Protein AF-A0A536T3X2-F1 (afdb_monomer_lite)

pLDDT: mean 85.56, std 15.85, range [34.88, 97.0]

Radius of gyration: 15.43 Å; chains: 1; bounding box: 50×33×30 Å

Foldseek 3Di:
DDDDPPPPPPLPADEDAPVVVQVQLQVQLCVDPLSVPFGFPDKDAAQQDPNGAGIDTDQGPDPSCVDPPNVVSSVVSVVVNSSHYHYDD

Secondary structure (DSSP, 8-state):
------------PEEEEHHHHHHHHHHHHHT-GGGTT-----EEE-S--TTS--EEEPPPSSGGGGSTTHHHHHHHHHHHHHHHEEEE-

Structure (mmCIF, N/CA/C/O backbone):
data_AF-A0A536T3X2-F1
#
_entry.id   AF-A0A536T3X2-F1
#
loop_
_atom_site.group_PDB
_atom_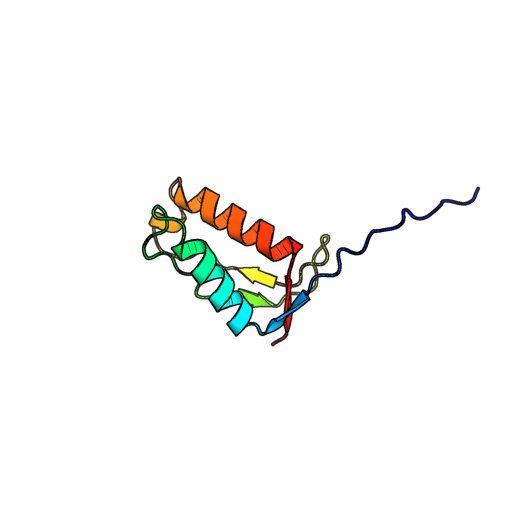site.id
_atom_site.type_symbol
_atom_site.label_atom_id
_atom_site.label_alt_id
_atom_site.label_comp_id
_atom_site.label_asym_id
_atom_site.label_entity_id
_atom_site.label_seq_id
_atom_site.pdbx_PDB_ins_code
_atom_site.Cartn_x
_atom_site.Cartn_y
_atom_site.Cartn_z
_atom_site.occupancy
_atom_site.B_iso_or_equiv
_atom_site.auth_seq_id
_atom_site.auth_comp_id
_atom_site.auth_asym_id
_atom_site.auth_atom_id
_atom_site.pdbx_PDB_model_num
ATOM 1 N N . MET A 1 1 ? 34.919 22.068 -14.133 1.00 34.88 1 MET A N 1
ATOM 2 C CA . MET A 1 1 ? 33.914 2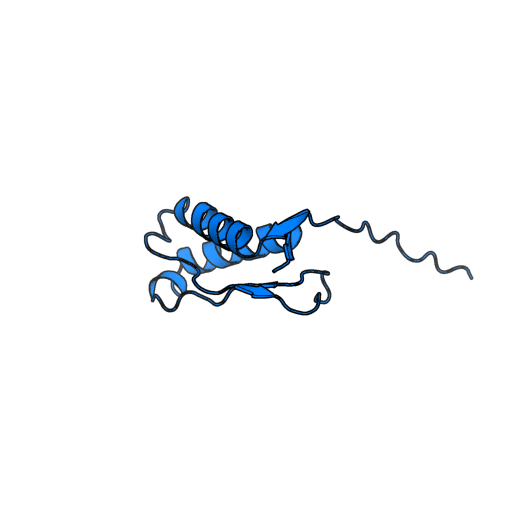2.007 -13.050 1.00 34.88 1 MET A CA 1
ATOM 3 C C . MET A 1 1 ? 33.269 20.629 -13.093 1.00 34.88 1 MET A C 1
ATOM 5 O O . MET A 1 1 ? 32.458 20.386 -13.973 1.00 34.88 1 MET A O 1
ATOM 9 N N . SER A 1 2 ? 33.685 19.704 -12.225 1.00 37.84 2 SER A N 1
ATOM 10 C CA . SER A 1 2 ? 33.084 18.365 -12.160 1.00 37.84 2 SER A CA 1
ATOM 11 C C . SER A 1 2 ? 31.923 18.389 -11.180 1.00 37.84 2 SER A C 1
ATOM 13 O O . SER A 1 2 ? 32.131 18.457 -9.969 1.00 37.84 2 SER A O 1
ATOM 15 N N . VAL A 1 3 ? 30.701 18.356 -11.706 1.00 43.62 3 VAL A N 1
ATOM 16 C CA . VAL A 1 3 ? 29.505 18.134 -10.896 1.00 43.62 3 VAL A CA 1
ATOM 17 C C . VAL A 1 3 ? 29.543 16.675 -10.455 1.00 43.62 3 VAL A C 1
ATOM 19 O O . VAL A 1 3 ? 29.350 15.763 -11.256 1.00 43.62 3 VAL A O 1
ATOM 22 N N . ARG A 1 4 ? 29.864 16.453 -9.179 1.00 42.97 4 ARG A N 1
ATOM 23 C CA . ARG A 1 4 ? 29.683 15.156 -8.531 1.00 42.97 4 ARG A CA 1
ATOM 24 C C . ARG A 1 4 ? 28.180 14.906 -8.502 1.00 42.97 4 ARG A C 1
ATOM 26 O O . ARG A 1 4 ? 27.471 15.558 -7.739 1.00 42.97 4 ARG A O 1
ATOM 33 N N . PHE A 1 5 ? 27.692 14.025 -9.373 1.00 49.41 5 PHE A N 1
ATOM 34 C CA . PHE A 1 5 ? 26.347 13.489 -9.226 1.00 49.41 5 PHE A CA 1
ATOM 35 C C . PHE A 1 5 ? 26.287 12.854 -7.845 1.00 49.41 5 PHE A C 1
ATOM 37 O O . PHE A 1 5 ? 27.071 11.958 -7.537 1.00 49.41 5 PHE A O 1
ATOM 44 N N . ALA A 1 6 ? 25.428 13.424 -7.002 1.00 45.81 6 ALA A N 1
ATOM 45 C CA . ALA A 1 6 ? 25.164 12.928 -5.673 1.00 45.81 6 ALA A CA 1
ATOM 46 C C . ALA A 1 6 ? 24.918 11.426 -5.773 1.00 45.81 6 ALA A C 1
ATOM 48 O O . ALA A 1 6 ? 24.106 10.978 -6.587 1.00 45.81 6 ALA A O 1
ATOM 49 N N . ASP A 1 7 ? 25.675 10.691 -4.971 1.00 44.03 7 ASP A N 1
ATOM 50 C CA . ASP A 1 7 ? 25.525 9.275 -4.715 1.00 44.03 7 ASP A CA 1
ATOM 51 C C . ASP A 1 7 ? 24.078 9.058 -4.252 1.00 44.03 7 ASP A C 1
ATOM 53 O O . ASP A 1 7 ? 23.736 9.232 -3.079 1.00 44.03 7 ASP A O 1
ATOM 57 N N . LYS A 1 8 ? 23.173 8.825 -5.214 1.00 47.75 8 LYS A N 1
ATOM 58 C CA . LYS A 1 8 ? 21.811 8.385 -4.945 1.00 47.75 8 LYS A CA 1
ATOM 59 C C . LYS A 1 8 ? 22.016 7.033 -4.308 1.00 47.75 8 LYS A C 1
ATOM 61 O O . LYS A 1 8 ? 22.198 6.045 -5.011 1.00 47.75 8 LYS A O 1
ATOM 66 N N . THR A 1 9 ? 22.003 7.010 -2.984 1.00 45.16 9 THR A N 1
ATOM 67 C CA . THR A 1 9 ? 21.860 5.799 -2.197 1.00 45.16 9 THR A CA 1
ATOM 68 C C . THR A 1 9 ? 20.569 5.169 -2.695 1.00 45.16 9 THR A C 1
ATOM 70 O O . THR A 1 9 ? 19.472 5.555 -2.298 1.00 45.16 9 THR A O 1
ATOM 73 N N . THR A 1 10 ? 20.675 4.292 -3.691 1.00 54.25 10 THR A N 1
ATOM 74 C CA . THR A 1 10 ? 19.554 3.524 -4.205 1.00 54.25 10 THR A CA 1
ATOM 75 C C . THR A 1 10 ? 19.135 2.655 -3.044 1.00 54.25 10 THR A C 1
ATOM 77 O O . THR A 1 10 ? 19.728 1.603 -2.811 1.00 54.25 10 THR A O 1
ATOM 80 N N . VAL A 1 11 ? 18.161 3.131 -2.267 1.00 59.12 11 VAL A N 1
ATOM 81 C CA . VAL A 1 11 ? 17.451 2.312 -1.297 1.00 59.12 11 VAL A CA 1
ATOM 82 C C . VAL A 1 11 ? 16.911 1.146 -2.108 1.00 59.12 11 VAL A C 1
ATOM 84 O O . VAL A 1 11 ? 15.994 1.292 -2.920 1.00 59.12 11 VAL A O 1
ATOM 87 N N . ARG A 1 12 ? 17.592 0.003 -1.995 1.00 78.75 12 ARG A N 1
ATOM 88 C CA . ARG A 1 12 ? 17.297 -1.173 -2.799 1.00 78.75 12 ARG A CA 1
ATOM 89 C C . ARG A 1 12 ? 16.027 -1.786 -2.233 1.00 78.75 12 ARG A C 1
ATOM 91 O O . ARG A 1 12 ? 16.077 -2.586 -1.300 1.00 78.75 12 ARG A O 1
ATOM 98 N N . ARG A 1 13 ? 14.888 -1.366 -2.784 1.00 91.19 13 ARG A N 1
ATOM 99 C CA . ARG A 1 13 ? 13.584 -1.960 -2.488 1.00 91.19 13 ARG A CA 1
ATOM 100 C C . ARG A 1 13 ? 13.635 -3.449 -2.798 1.00 91.19 13 ARG A C 1
ATOM 102 O O . ARG A 1 13 ? 14.162 -3.854 -3.836 1.00 91.19 13 ARG A O 1
ATOM 109 N N . ARG A 1 14 ? 13.095 -4.263 -1.897 1.00 94.69 14 ARG A N 1
ATOM 110 C CA . ARG A 1 14 ? 12.890 -5.690 -2.163 1.00 94.69 14 ARG A CA 1
ATOM 111 C C . ARG A 1 14 ? 11.727 -5.835 -3.135 1.00 94.69 14 ARG A C 1
ATOM 113 O O . ARG A 1 14 ? 10.794 -5.040 -3.085 1.00 94.69 14 ARG A O 1
ATOM 120 N N . VAL A 1 15 ? 11.780 -6.832 -4.004 1.00 95.44 15 VAL A N 1
ATOM 121 C CA . VAL A 1 15 ? 10.662 -7.140 -4.899 1.00 95.44 15 VAL A CA 1
ATOM 122 C C . VAL A 1 15 ? 9.797 -8.206 -4.234 1.00 95.44 15 VAL A C 1
ATOM 124 O O . VAL A 1 15 ? 10.326 -9.170 -3.681 1.00 95.44 15 VAL A O 1
ATOM 127 N N . LEU A 1 16 ? 8.484 -7.986 -4.221 1.00 96.19 16 LEU A N 1
ATOM 128 C CA . LEU A 1 16 ? 7.484 -8.940 -3.755 1.00 96.19 16 LEU A CA 1
ATOM 129 C C . LEU A 1 16 ? 6.530 -9.287 -4.895 1.00 96.19 16 LEU A C 1
ATOM 131 O O . LEU A 1 16 ? 6.204 -8.432 -5.713 1.00 96.19 16 LEU A O 1
ATOM 135 N N . MET A 1 17 ? 5.991 -10.501 -4.865 1.00 96.56 17 MET A N 1
ATOM 136 C CA . MET A 1 17 ? 4.795 -10.829 -5.640 1.00 96.56 17 MET A CA 1
ATOM 137 C C . MET A 1 17 ? 3.628 -9.930 -5.213 1.00 96.56 17 MET A C 1
ATOM 139 O O . MET A 1 17 ? 3.485 -9.605 -4.027 1.00 96.56 17 MET A O 1
ATOM 143 N N . LEU A 1 18 ? 2.762 -9.566 -6.159 1.00 95.38 18 LEU A N 1
ATOM 144 C CA . LEU A 1 18 ? 1.605 -8.699 -5.914 1.00 95.38 18 LEU A CA 1
ATOM 145 C C . LEU A 1 18 ? 0.715 -9.197 -4.765 1.00 95.38 18 LEU A C 1
ATOM 147 O O . LEU A 1 18 ? 0.322 -8.411 -3.899 1.00 95.38 18 LEU A O 1
ATOM 151 N N . GLU A 1 19 ? 0.428 -10.500 -4.728 1.00 94.06 19 GLU A N 1
ATOM 152 C CA . GLU A 1 19 ? -0.359 -11.110 -3.648 1.00 94.06 19 GLU A CA 1
ATOM 153 C C . GLU A 1 19 ? 0.358 -11.014 -2.295 1.00 94.06 19 GLU A C 1
ATOM 155 O O . GLU A 1 19 ? -0.269 -10.697 -1.285 1.00 94.06 19 GLU A O 1
ATOM 160 N N . SER A 1 20 ? 1.682 -11.186 -2.268 1.00 96.19 20 SER A N 1
ATOM 161 C CA . SER A 1 20 ? 2.481 -11.048 -1.045 1.00 96.19 20 SER A CA 1
ATOM 162 C C . SER A 1 20 ? 2.443 -9.627 -0.492 1.00 96.19 20 SER A C 1
ATOM 164 O O . SER A 1 20 ? 2.276 -9.453 0.715 1.00 96.19 20 SER A O 1
ATOM 166 N N . LEU A 1 21 ? 2.533 -8.602 -1.349 1.00 96.25 21 LEU A N 1
ATOM 167 C CA . LEU A 1 21 ? 2.366 -7.222 -0.893 1.00 96.25 21 LEU A CA 1
ATOM 168 C C . LEU A 1 21 ? 0.941 -6.976 -0.384 1.00 96.25 21 LEU A C 1
ATOM 170 O O . LEU A 1 21 ? 0.772 -6.339 0.652 1.00 96.25 21 LEU A O 1
ATOM 174 N N . ARG A 1 22 ? -0.088 -7.488 -1.070 1.00 94.94 22 ARG A N 1
ATOM 175 C CA . ARG A 1 22 ? -1.479 -7.325 -0.620 1.00 94.94 22 ARG A CA 1
ATOM 176 C C . ARG A 1 22 ? -1.707 -7.957 0.752 1.00 94.94 22 ARG A C 1
ATOM 178 O O . ARG A 1 22 ? -2.347 -7.338 1.601 1.00 94.94 22 ARG A O 1
ATOM 185 N N . MET A 1 23 ? -1.183 -9.161 0.978 1.00 95.00 23 MET A N 1
ATOM 186 C CA . MET A 1 23 ? -1.239 -9.815 2.286 1.00 95.00 23 MET A CA 1
ATOM 187 C C . MET A 1 23 ? -0.504 -8.996 3.346 1.00 95.00 23 MET A C 1
ATOM 189 O O . MET A 1 23 ? -1.059 -8.776 4.417 1.00 95.00 23 MET A O 1
ATOM 193 N N . LEU A 1 24 ? 0.691 -8.488 3.030 1.00 95.75 24 LEU A N 1
ATOM 194 C CA . LEU A 1 24 ? 1.476 -7.671 3.953 1.00 95.75 24 LEU A CA 1
ATOM 195 C C . LEU A 1 24 ? 0.746 -6.379 4.341 1.00 95.75 24 LEU A C 1
ATOM 197 O O . LEU A 1 24 ? 0.596 -6.109 5.524 1.00 95.75 24 LEU A O 1
ATOM 201 N N . VAL A 1 25 ? 0.223 -5.624 3.369 1.00 94.50 25 VAL A N 1
ATOM 202 C CA . VAL A 1 25 ? -0.561 -4.402 3.629 1.00 94.50 25 VAL A CA 1
ATOM 203 C C . VAL A 1 25 ? -1.725 -4.701 4.571 1.00 94.50 25 VAL A C 1
ATOM 205 O O . VAL A 1 25 ? -1.921 -4.000 5.557 1.00 94.50 25 VAL A O 1
ATOM 208 N N . ASN A 1 26 ? -2.494 -5.755 4.292 1.00 93.88 26 ASN A N 1
ATOM 209 C CA . ASN A 1 26 ? -3.648 -6.111 5.115 1.00 93.88 26 ASN A CA 1
ATOM 210 C C . ASN A 1 26 ? -3.258 -6.625 6.505 1.00 93.88 26 ASN A C 1
ATOM 212 O O . ASN A 1 26 ? -3.987 -6.369 7.461 1.00 93.88 26 ASN A O 1
ATOM 216 N N . HIS A 1 27 ? -2.128 -7.324 6.625 1.00 94.19 27 HIS A N 1
ATOM 217 C CA . HIS A 1 27 ? -1.597 -7.755 7.911 1.00 94.19 27 HIS A CA 1
ATOM 218 C C . HIS A 1 27 ? -1.210 -6.551 8.772 1.00 94.19 27 HIS A C 1
ATOM 220 O O . HIS A 1 27 ? -1.720 -6.429 9.881 1.00 94.19 27 HIS A O 1
ATOM 226 N N . GLU A 1 28 ? -0.410 -5.625 8.237 1.00 93.69 28 GLU A N 1
ATOM 227 C CA . GLU A 1 28 ? -0.010 -4.404 8.947 1.00 93.69 28 GLU A CA 1
ATOM 228 C C . GLU A 1 28 ? -1.240 -3.589 9.377 1.00 93.69 28 GLU A C 1
ATOM 230 O O . GLU A 1 28 ? -1.366 -3.229 10.542 1.00 93.69 28 GLU A O 1
ATOM 235 N N . LEU A 1 29 ? -2.226 -3.398 8.489 1.00 90.25 29 LEU A N 1
ATOM 236 C CA . LEU A 1 29 ? -3.476 -2.705 8.833 1.00 90.25 29 LEU A CA 1
ATOM 237 C C . LEU A 1 29 ? -4.255 -3.382 9.961 1.00 90.25 29 LEU A C 1
ATOM 239 O O . LEU A 1 29 ? -4.821 -2.693 10.806 1.00 90.25 29 LEU A O 1
ATOM 243 N N . SER A 1 30 ? -4.281 -4.717 9.989 1.00 90.31 30 SER A N 1
ATOM 244 C CA . SER A 1 30 ? -5.004 -5.473 11.018 1.00 90.31 30 SER A CA 1
ATOM 245 C C . SER A 1 30 ? -4.406 -5.329 12.419 1.00 90.31 30 SER A C 1
ATOM 247 O O . SER A 1 30 ? -5.105 -5.576 13.401 1.00 90.31 30 SER A O 1
ATOM 249 N N . MET A 1 31 ? -3.145 -4.892 12.523 1.00 91.69 31 MET A N 1
ATOM 250 C CA . MET A 1 31 ? -2.494 -4.602 13.803 1.00 91.69 31 MET A CA 1
ATOM 251 C C . MET A 1 31 ? -3.000 -3.297 14.438 1.00 91.69 31 MET A C 1
ATOM 253 O O . MET A 1 31 ? -2.781 -3.075 15.629 1.00 91.69 31 MET A O 1
ATOM 257 N N . HIS A 1 32 ? -3.699 -2.451 13.674 1.00 90.50 32 HIS A N 1
ATOM 258 C CA . HIS A 1 32 ? -4.292 -1.202 14.145 1.00 90.50 32 HIS A CA 1
ATOM 259 C C . HIS A 1 32 ? -5.779 -1.405 14.450 1.00 90.50 32 HIS A C 1
ATOM 261 O O . HIS A 1 32 ? -6.596 -1.620 13.550 1.00 90.50 32 HIS A O 1
ATOM 267 N N . THR A 1 33 ? -6.152 -1.316 15.728 1.00 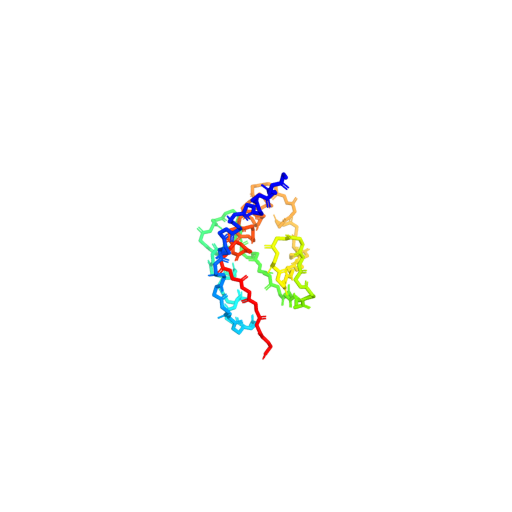88.56 33 THR A N 1
ATOM 268 C CA . THR A 1 33 ? -7.533 -1.551 16.187 1.00 88.56 33 THR A CA 1
ATOM 269 C C . THR A 1 33 ? -8.520 -0.561 15.577 1.00 88.56 33 THR A C 1
ATOM 271 O O . THR A 1 33 ? -9.682 -0.894 15.344 1.00 88.56 33 THR A O 1
ATOM 274 N N . GLU A 1 34 ? -8.058 0.638 15.241 1.00 86.44 34 GLU A N 1
ATOM 275 C CA . GLU A 1 34 ? -8.871 1.689 14.645 1.00 86.44 34 GLU A CA 1
ATOM 276 C C . GLU A 1 34 ? -9.212 1.409 13.177 1.00 86.44 34 GLU A C 1
ATOM 278 O O . GLU A 1 34 ? -10.170 1.970 12.647 1.00 86.44 34 GLU A O 1
ATOM 283 N N . CYS A 1 35 ? -8.473 0.497 12.542 1.00 87.44 35 CYS A N 1
ATOM 284 C CA . CYS A 1 35 ? -8.721 -0.004 11.195 1.00 87.44 35 CYS A CA 1
ATOM 285 C C . CYS A 1 35 ? -9.412 -1.374 11.176 1.00 87.44 35 CYS A C 1
ATOM 287 O O . CYS A 1 35 ? -9.361 -2.077 10.164 1.00 87.44 35 CYS A O 1
ATOM 289 N N . TYR A 1 36 ? -10.092 -1.766 12.258 1.00 85.88 36 TYR A N 1
ATOM 290 C CA . TYR A 1 36 ? -10.805 -3.040 12.304 1.00 85.88 36 TYR A CA 1
ATOM 291 C C . TYR A 1 36 ? -11.771 -3.208 11.113 1.00 85.88 36 TYR A C 1
ATOM 293 O O . TYR A 1 36 ? -12.629 -2.363 10.851 1.00 85.88 36 TYR A O 1
ATOM 301 N N . GLY A 1 37 ? -11.615 -4.312 10.375 1.00 85.06 37 GLY A N 1
ATOM 302 C CA . GLY A 1 37 ? -12.412 -4.631 9.184 1.00 85.06 37 GLY A CA 1
ATOM 303 C C . GLY A 1 37 ? -12.042 -3.852 7.913 1.00 85.06 37 GLY A C 1
ATOM 304 O O . GLY A 1 37 ? -12.699 -4.022 6.882 1.00 85.06 37 GLY A O 1
ATOM 305 N N . VAL A 1 38 ? -11.005 -3.009 7.947 1.00 89.75 38 VAL A N 1
ATOM 306 C CA . VAL A 1 38 ? -10.485 -2.302 6.771 1.00 89.75 38 VAL A CA 1
ATOM 307 C C . VAL A 1 38 ? -9.473 -3.183 6.044 1.00 89.75 38 VAL A C 1
ATOM 309 O O . VAL A 1 38 ? -8.462 -3.588 6.609 1.00 89.75 38 VAL A O 1
ATOM 312 N N . HIS A 1 39 ? -9.723 -3.440 4.758 1.00 89.81 39 HIS A N 1
ATOM 313 C CA . HIS A 1 39 ? -8.829 -4.229 3.912 1.00 89.81 39 HIS A CA 1
ATOM 314 C C . HIS A 1 39 ? -8.644 -3.596 2.534 1.00 89.81 39 HIS A C 1
ATOM 316 O O . HIS A 1 39 ? -9.611 -3.218 1.865 1.00 89.81 39 HIS A O 1
ATOM 322 N N . VAL A 1 40 ? -7.395 -3.541 2.076 1.00 89.12 40 VAL A N 1
ATOM 323 C CA . VAL A 1 40 ? -7.030 -3.155 0.713 1.00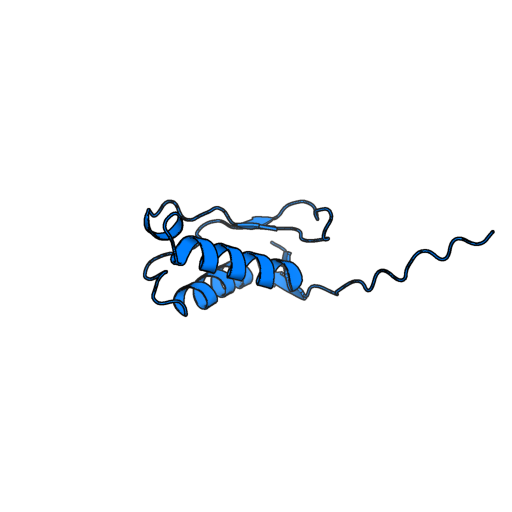 89.12 40 VAL A CA 1
ATOM 324 C C . VAL A 1 40 ? -7.280 -4.338 -0.214 1.00 89.12 40 VAL A C 1
ATOM 326 O O . VAL A 1 40 ? -6.635 -5.385 -0.120 1.00 89.12 40 VAL A O 1
ATOM 329 N N . ARG A 1 41 ? -8.229 -4.157 -1.138 1.00 85.81 41 ARG A N 1
ATOM 330 C CA . ARG A 1 41 ? -8.569 -5.162 -2.157 1.00 85.81 41 ARG A CA 1
ATOM 331 C C . ARG A 1 41 ? -7.715 -5.047 -3.408 1.00 85.81 41 ARG A C 1
ATOM 333 O O . ARG A 1 41 ? -7.488 -6.045 -4.083 1.00 85.81 41 ARG A O 1
ATOM 340 N N . ARG A 1 42 ? -7.263 -3.836 -3.734 1.00 89.44 42 ARG A N 1
ATOM 341 C CA . ARG A 1 42 ? -6.633 -3.554 -5.019 1.00 89.44 42 ARG A CA 1
ATOM 342 C C . ARG A 1 42 ? -5.305 -2.847 -4.840 1.00 89.44 42 ARG A C 1
ATOM 344 O O . ARG A 1 42 ? -5.217 -1.794 -4.217 1.00 89.44 42 ARG A O 1
ATOM 351 N N . ILE A 1 43 ? -4.288 -3.465 -5.419 1.00 94.19 43 ILE A N 1
ATOM 352 C CA . ILE A 1 43 ? -2.965 -2.895 -5.611 1.00 94.19 43 ILE A CA 1
ATOM 353 C C . ILE A 1 43 ? -2.685 -2.975 -7.106 1.00 94.19 43 ILE A C 1
ATOM 355 O O . ILE A 1 43 ? -2.925 -4.012 -7.725 1.00 94.19 43 ILE A O 1
ATOM 359 N N . PHE A 1 44 ? -2.215 -1.874 -7.673 1.00 93.44 44 PHE A N 1
ATOM 360 C CA . PHE A 1 44 ? -1.842 -1.763 -9.073 1.00 93.44 44 PHE A CA 1
ATOM 361 C C . PHE A 1 44 ? -0.332 -1.680 -9.182 1.00 93.44 44 PHE A C 1
ATOM 363 O O . PHE A 1 44 ? 0.283 -0.885 -8.473 1.00 93.44 44 PHE A O 1
ATOM 370 N N . VAL A 1 45 ? 0.238 -2.454 -10.100 1.00 95.31 45 VAL A N 1
ATOM 371 C CA . VAL A 1 45 ? 1.606 -2.233 -10.565 1.00 95.31 45 VAL A CA 1
ATOM 372 C C . VAL A 1 45 ? 1.570 -1.083 -11.569 1.00 95.31 45 VAL A C 1
ATOM 374 O O . VAL A 1 45 ? 0.697 -1.030 -12.435 1.00 95.31 45 VAL A O 1
ATOM 377 N N . THR A 1 46 ? 2.483 -0.138 -11.418 1.00 95.44 46 THR A N 1
ATOM 378 C CA . THR A 1 46 ? 2.639 1.040 -12.270 1.00 95.44 46 THR A CA 1
ATOM 379 C C . THR A 1 46 ? 4.080 1.131 -12.747 1.00 95.44 46 THR A C 1
ATOM 381 O O . THR A 1 46 ? 4.960 0.425 -12.253 1.00 95.44 46 THR A O 1
ATOM 384 N N . GLU A 1 47 ? 4.361 2.054 -13.662 1.00 95.31 47 GLU A N 1
ATOM 385 C CA . GLU A 1 47 ? 5.744 2.483 -13.857 1.00 95.31 47 GLU A CA 1
ATOM 386 C C . GLU A 1 47 ? 6.313 3.055 -12.541 1.00 95.31 47 GLU A C 1
ATOM 388 O O . GLU A 1 47 ? 5.546 3.622 -11.744 1.00 95.31 47 GLU A O 1
ATOM 393 N N . PRO A 1 48 ? 7.626 2.892 -12.276 1.00 95.38 48 PRO A N 1
ATOM 394 C CA . PRO A 1 48 ? 8.274 3.500 -11.123 1.00 95.38 48 PRO A CA 1
ATOM 395 C C . PRO A 1 48 ? 8.087 5.020 -11.114 1.00 95.38 48 PRO A C 1
ATOM 397 O O . PRO A 1 48 ? 8.415 5.703 -12.082 1.00 95.38 48 PRO A O 1
ATOM 400 N N . ASP A 1 49 ? 7.574 5.560 -10.012 1.00 93.19 49 ASP A N 1
ATOM 401 C CA . ASP A 1 49 ? 7.423 7.006 -9.842 1.00 93.19 49 ASP A CA 1
ATOM 402 C C . ASP A 1 49 ? 8.759 7.708 -9.517 1.00 93.19 49 ASP A C 1
ATOM 404 O O . ASP A 1 49 ? 9.828 7.098 -9.514 1.00 93.19 49 ASP A O 1
ATOM 408 N N . ALA A 1 50 ? 8.717 9.008 -9.198 1.00 91.62 50 ALA A N 1
ATOM 409 C CA . ALA A 1 50 ? 9.909 9.791 -8.852 1.00 91.62 50 ALA A CA 1
ATOM 410 C C . ALA A 1 50 ? 10.697 9.236 -7.645 1.00 91.62 50 ALA A C 1
ATOM 412 O O . ALA A 1 50 ? 11.891 9.506 -7.516 1.00 91.62 50 ALA A O 1
ATOM 413 N N . SER A 1 51 ? 10.049 8.454 -6.772 1.00 90.25 51 SER A N 1
ATOM 414 C CA . SER A 1 51 ? 10.699 7.762 -5.654 1.00 90.25 51 SER A CA 1
ATOM 415 C C . SER A 1 51 ? 11.289 6.405 -6.056 1.00 90.25 51 SER A C 1
ATOM 417 O O . SER A 1 51 ? 12.048 5.819 -5.282 1.00 90.25 51 SER A O 1
ATOM 419 N N . GLY A 1 52 ? 10.953 5.897 -7.245 1.00 93.19 52 GLY A N 1
ATOM 420 C CA . GLY A 1 52 ? 11.287 4.562 -7.737 1.00 93.19 52 GLY A CA 1
ATOM 421 C C . GLY A 1 52 ? 10.320 3.466 -7.274 1.00 93.19 52 GLY A C 1
ATOM 422 O O . GLY A 1 52 ? 10.642 2.285 -7.425 1.00 93.19 52 GLY A O 1
ATOM 423 N N . CYS A 1 53 ? 9.175 3.836 -6.686 1.00 95.62 53 CYS A N 1
ATOM 424 C CA . CYS A 1 53 ? 8.124 2.902 -6.283 1.00 95.62 53 CYS A CA 1
ATOM 425 C C . CYS A 1 53 ? 7.228 2.567 -7.479 1.00 95.62 53 CYS A C 1
ATOM 427 O O . CYS A 1 53 ? 6.754 3.475 -8.160 1.00 95.62 53 CYS A O 1
ATOM 429 N N . ASN A 1 54 ? 6.978 1.281 -7.724 1.00 96.62 54 ASN A N 1
ATOM 430 C CA . ASN A 1 54 ? 6.248 0.805 -8.903 1.00 96.62 54 ASN A CA 1
ATOM 431 C C . ASN A 1 54 ? 4.826 0.299 -8.604 1.00 96.62 54 ASN A C 1
ATOM 433 O O . ASN A 1 54 ? 4.302 -0.533 -9.341 1.00 96.62 54 ASN A O 1
ATOM 437 N N . TRP A 1 55 ? 4.202 0.739 -7.512 1.00 96.69 55 TRP A N 1
ATOM 438 C CA . TRP A 1 55 ? 2.847 0.302 -7.188 1.00 96.69 55 TRP A CA 1
ATOM 439 C C . TRP A 1 55 ? 2.025 1.358 -6.452 1.00 96.69 55 TRP A C 1
ATOM 441 O O . TRP A 1 55 ? 2.556 2.285 -5.834 1.00 96.69 55 TRP A O 1
ATOM 451 N N . ARG A 1 56 ? 0.698 1.212 -6.507 1.00 94.88 56 ARG A N 1
ATOM 452 C CA . ARG A 1 56 ? -0.278 2.047 -5.788 1.00 94.88 56 ARG A CA 1
ATOM 453 C C . ARG A 1 56 ? -1.384 1.184 -5.190 1.00 94.88 56 ARG A C 1
ATOM 455 O O . ARG A 1 56 ? -1.852 0.258 -5.846 1.00 94.88 56 ARG A O 1
ATOM 462 N N . ALA A 1 57 ? -1.823 1.501 -3.975 1.00 92.44 57 ALA A N 1
ATOM 463 C CA . ALA A 1 57 ? -3.020 0.907 -3.381 1.00 92.44 57 ALA A CA 1
ATOM 464 C C . ALA A 1 57 ? -4.248 1.781 -3.656 1.00 92.44 57 ALA A C 1
ATOM 466 O O . ALA A 1 57 ? -4.182 3.007 -3.559 1.00 92.44 57 ALA A O 1
ATOM 467 N N . GLU A 1 58 ? -5.372 1.143 -3.968 1.00 89.12 58 GLU A N 1
ATOM 468 C CA . GLU A 1 58 ? -6.673 1.806 -3.949 1.00 89.12 58 GLU A CA 1
ATOM 469 C C . GLU A 1 58 ? -7.182 1.877 -2.509 1.00 89.12 58 GLU A C 1
ATOM 471 O O . GLU A 1 58 ? -7.108 0.889 -1.770 1.00 89.12 58 GLU A O 1
ATOM 476 N N . TRP A 1 59 ? -7.701 3.040 -2.106 1.00 80.69 59 TRP A N 1
ATOM 477 C CA . TRP A 1 59 ? -8.275 3.188 -0.773 1.00 80.69 59 TRP A CA 1
ATOM 478 C C . TRP A 1 59 ? -9.483 2.255 -0.615 1.00 80.69 59 TRP A C 1
ATOM 480 O O . TRP A 1 59 ? -10.323 2.189 -1.517 1.00 80.69 59 TRP A O 1
ATOM 490 N N . PRO A 1 60 ? -9.611 1.545 0.516 1.00 82.56 60 PRO A N 1
ATOM 491 C CA . PRO A 1 60 ? -10.795 0.745 0.784 1.00 82.56 60 PRO A CA 1
ATOM 492 C C . PRO A 1 60 ? -12.046 1.627 0.776 1.00 82.56 60 PRO A C 1
ATOM 494 O O . PRO A 1 60 ? -12.079 2.653 1.443 1.00 82.56 60 PRO A O 1
ATOM 497 N N . VAL A 1 61 ? -13.107 1.192 0.092 1.00 80.31 61 VAL A N 1
ATOM 498 C CA . VAL A 1 61 ? -14.375 1.947 -0.047 1.00 80.31 61 VAL A CA 1
ATOM 499 C C . VAL A 1 61 ? -15.174 2.012 1.274 1.00 80.31 61 VAL A C 1
ATOM 501 O O . VAL A 1 61 ? -16.253 2.595 1.349 1.00 80.31 61 VAL A O 1
ATOM 504 N N . VAL A 1 62 ? -14.668 1.414 2.355 1.00 81.19 62 VAL A N 1
ATOM 505 C CA . VAL A 1 62 ? -15.344 1.403 3.657 1.00 81.19 62 VAL A CA 1
ATOM 506 C C . VAL A 1 62 ? -15.172 2.741 4.373 1.00 81.19 62 VAL A C 1
ATOM 508 O O . VAL A 1 62 ? -14.076 3.290 4.433 1.00 81.19 62 VAL A O 1
ATOM 511 N N . ARG A 1 63 ? -16.255 3.251 4.977 1.00 80.50 63 ARG A N 1
ATOM 512 C CA . ARG A 1 63 ? -16.281 4.568 5.641 1.00 80.50 63 ARG A CA 1
ATOM 513 C C . ARG A 1 63 ? -15.151 4.738 6.665 1.00 80.50 63 ARG A C 1
ATOM 515 O O . ARG A 1 63 ? -14.549 5.804 6.715 1.00 80.50 63 ARG A O 1
ATOM 522 N N . ALA A 1 64 ? -14.840 3.689 7.429 1.00 76.62 64 ALA A N 1
ATOM 523 C CA . ALA A 1 64 ? -13.765 3.701 8.422 1.00 76.62 64 ALA A CA 1
ATOM 524 C C . ALA A 1 64 ? -12.399 4.096 7.824 1.00 76.62 64 ALA A C 1
ATOM 526 O O . ALA A 1 64 ? -11.674 4.859 8.445 1.00 76.62 64 ALA A O 1
ATOM 527 N N . ALA A 1 65 ? -12.087 3.690 6.586 1.00 76.25 65 ALA A N 1
ATOM 528 C CA . ALA A 1 65 ? -10.812 3.999 5.927 1.00 76.25 65 ALA A CA 1
ATOM 529 C C . ALA A 1 65 ? -10.629 5.488 5.566 1.00 76.25 65 ALA A C 1
ATOM 531 O O . ALA A 1 65 ? -9.516 5.926 5.263 1.00 76.25 65 ALA A O 1
ATOM 532 N N . TYR A 1 66 ? -11.713 6.270 5.582 1.00 81.88 66 TYR A N 1
ATOM 533 C CA . TYR A 1 66 ? -11.708 7.704 5.277 1.00 81.88 66 TYR A CA 1
ATOM 534 C C . TYR A 1 66 ? -11.845 8.589 6.518 1.00 81.88 66 TYR A C 1
ATOM 536 O O . TYR A 1 66 ? -11.745 9.811 6.401 1.00 81.88 66 TYR A O 1
ATOM 544 N N . ILE A 1 67 ? -12.074 7.996 7.689 1.00 84.69 67 ILE A N 1
ATOM 545 C CA . ILE A 1 67 ? -12.232 8.717 8.951 1.00 84.69 67 ILE A CA 1
ATOM 546 C C . ILE A 1 67 ? -10.97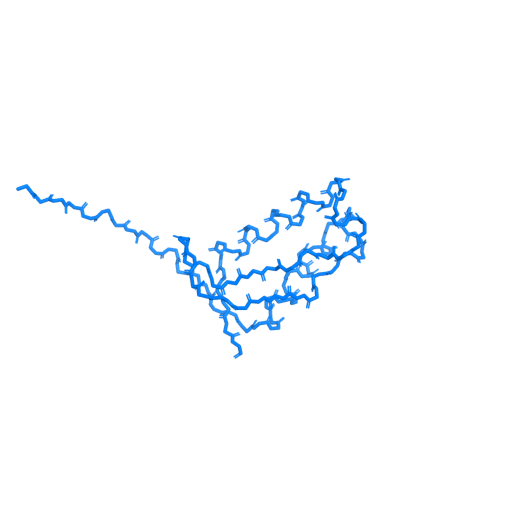2 8.512 9.792 1.00 84.69 67 ILE A C 1
ATOM 548 O O . ILE A 1 67 ? -10.337 7.457 9.761 1.00 84.69 67 ILE A O 1
ATOM 552 N N . GLU A 1 68 ? -10.584 9.546 10.530 1.00 87.44 68 GLU A N 1
ATOM 553 C CA . GLU A 1 68 ? -9.520 9.417 11.519 1.00 87.44 68 GLU A CA 1
ATOM 554 C C . GLU A 1 68 ? -9.962 8.535 12.703 1.00 87.44 68 GLU A C 1
ATOM 556 O O . GLU A 1 68 ? -11.133 8.552 13.085 1.00 87.44 68 GLU A O 1
ATOM 561 N N . PRO A 1 69 ? -9.040 7.778 13.315 1.00 89.69 69 PRO A N 1
ATOM 562 C CA . PRO A 1 69 ? -7.603 7.755 13.029 1.00 89.69 69 PRO A CA 1
ATOM 563 C C . PRO A 1 69 ? -7.190 6.718 11.968 1.00 89.69 69 PRO A C 1
ATOM 565 O O . PRO A 1 69 ? -6.030 6.673 11.575 1.00 89.69 69 PRO A O 1
ATOM 568 N N . CYS A 1 70 ? -8.103 5.888 11.452 1.00 89.94 70 CYS A N 1
ATOM 569 C CA . CYS A 1 70 ? -7.710 4.831 10.513 1.00 89.94 70 CYS A CA 1
ATOM 570 C C . CYS A 1 70 ? -7.132 5.375 9.200 1.00 89.94 70 CYS A C 1
ATOM 572 O O . CYS A 1 70 ? -6.196 4.802 8.644 1.00 89.94 70 CYS A O 1
ATOM 574 N N . ARG A 1 71 ? -7.641 6.507 8.706 1.00 90.88 71 ARG A N 1
ATOM 575 C CA . ARG A 1 71 ? -7.111 7.136 7.490 1.00 90.88 71 ARG A CA 1
ATOM 576 C C . ARG A 1 71 ? -5.615 7.459 7.600 1.00 90.88 71 ARG A C 1
ATOM 578 O O . ARG A 1 71 ? -4.879 7.205 6.641 1.00 90.88 71 ARG A O 1
ATOM 585 N N . SER A 1 72 ? -5.168 8.023 8.724 1.00 91.88 72 SER A N 1
ATOM 586 C CA . SER A 1 72 ? -3.750 8.330 8.937 1.00 91.88 72 SER A CA 1
ATOM 587 C C . SER A 1 72 ? -2.908 7.062 9.068 1.00 91.88 72 SER A C 1
ATOM 589 O O . SER A 1 72 ? -1.867 6.980 8.416 1.00 91.88 72 SER A O 1
ATOM 591 N N . GLN A 1 73 ? -3.396 6.043 9.785 1.00 91.94 73 GLN A N 1
ATOM 592 C CA . GLN A 1 73 ? -2.716 4.742 9.885 1.00 91.94 73 GLN A CA 1
ATOM 593 C C . GLN A 1 73 ? -2.552 4.074 8.519 1.00 91.94 73 GLN A C 1
ATOM 595 O O . GLN A 1 73 ? -1.454 3.670 8.142 1.00 91.94 73 GLN A O 1
ATOM 600 N N . LEU A 1 74 ? -3.620 4.039 7.722 1.00 91.25 74 LEU A N 1
ATOM 601 C CA . LEU A 1 74 ? -3.587 3.481 6.375 1.00 91.25 74 LEU A CA 1
ATOM 602 C C . LEU A 1 74 ? -2.549 4.183 5.498 1.00 91.25 74 LEU A C 1
ATOM 604 O O . LEU A 1 74 ? -1.781 3.526 4.797 1.00 91.25 74 LEU A O 1
ATOM 608 N N . ARG A 1 75 ? -2.485 5.515 5.562 1.00 93.31 75 ARG A N 1
ATOM 609 C CA . ARG A 1 75 ? -1.477 6.278 4.825 1.00 93.31 75 ARG A CA 1
ATOM 610 C C . ARG A 1 75 ? -0.060 5.938 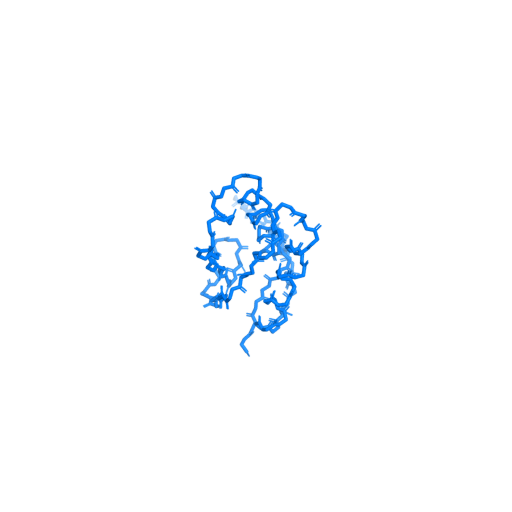5.282 1.00 93.31 75 ARG A C 1
ATOM 612 O O . ARG A 1 75 ? 0.792 5.680 4.438 1.00 93.31 75 ARG A O 1
ATOM 619 N N . GLN A 1 76 ? 0.169 5.894 6.591 1.00 93.88 76 GLN A N 1
ATOM 620 C CA . GLN A 1 76 ? 1.474 5.587 7.166 1.00 93.88 76 GLN A CA 1
ATOM 621 C C . GLN A 1 76 ? 1.961 4.186 6.772 1.00 93.88 76 GLN A C 1
ATOM 623 O O . GLN A 1 76 ? 3.102 4.045 6.334 1.00 93.88 76 GLN A O 1
ATOM 628 N N . VAL A 1 77 ? 1.096 3.170 6.861 1.00 94.31 77 VAL A N 1
ATOM 629 C CA . VAL A 1 77 ? 1.405 1.796 6.432 1.00 94.31 77 VAL A CA 1
ATOM 630 C C . VAL A 1 77 ? 1.810 1.771 4.957 1.00 94.31 77 VAL A C 1
ATOM 632 O O . VAL A 1 77 ? 2.837 1.195 4.597 1.00 94.31 77 VAL A O 1
ATOM 635 N N . ILE A 1 78 ? 1.038 2.429 4.088 1.00 94.50 78 ILE A N 1
ATOM 636 C CA . ILE A 1 78 ? 1.336 2.473 2.654 1.00 94.50 78 ILE A CA 1
ATOM 637 C C . ILE A 1 78 ? 2.666 3.182 2.380 1.00 94.50 78 ILE A C 1
ATOM 639 O O . ILE A 1 78 ? 3.478 2.649 1.624 1.00 94.50 78 ILE A O 1
ATOM 643 N N . ASP A 1 79 ? 2.923 4.332 3.001 1.00 94.50 79 ASP A N 1
ATOM 644 C CA . ASP A 1 79 ? 4.164 5.088 2.800 1.00 94.50 79 ASP A CA 1
ATOM 645 C C . ASP A 1 79 ? 5.395 4.274 3.245 1.00 94.50 79 ASP A C 1
ATOM 647 O O . ASP A 1 79 ? 6.349 4.127 2.477 1.00 94.50 79 ASP A O 1
ATOM 651 N N . GLN A 1 80 ? 5.335 3.620 4.411 1.00 94.56 80 GLN A N 1
ATOM 652 C CA . GLN A 1 80 ? 6.413 2.750 4.902 1.00 94.56 80 GLN A CA 1
ATOM 653 C C . GLN A 1 80 ? 6.686 1.559 3.974 1.00 94.56 80 GLN A C 1
ATOM 655 O O . GLN A 1 80 ? 7.839 1.194 3.722 1.00 94.56 80 GLN A O 1
ATOM 660 N N . LEU A 1 81 ? 5.638 0.930 3.440 1.00 95.75 81 LEU A N 1
ATOM 661 C CA . LEU A 1 81 ? 5.801 -0.195 2.520 1.00 95.75 81 LEU A CA 1
ATOM 662 C C . LEU A 1 81 ? 6.340 0.262 1.159 1.00 95.75 81 LEU A C 1
ATOM 664 O O . LEU A 1 81 ? 7.156 -0.444 0.561 1.00 95.75 81 LEU A O 1
ATOM 668 N N . ARG A 1 82 ? 5.963 1.457 0.692 1.00 95.25 82 ARG A N 1
ATOM 669 C CA . ARG A 1 82 ? 6.482 2.059 -0.549 1.00 95.25 82 ARG A CA 1
ATOM 670 C C . ARG A 1 82 ? 7.969 2.384 -0.472 1.00 95.25 82 ARG A C 1
ATOM 672 O O . ARG A 1 82 ? 8.636 2.376 -1.503 1.00 95.25 82 ARG A O 1
ATOM 679 N N . GLU A 1 83 ? 8.519 2.640 0.708 1.00 94.38 83 GLU A N 1
ATOM 680 C CA . GLU A 1 83 ? 9.965 2.827 0.895 1.00 94.38 83 GLU A CA 1
ATOM 681 C C . GLU A 1 83 ? 10.749 1.511 0.812 1.00 94.38 83 GLU A C 1
ATOM 683 O O . GLU A 1 83 ? 11.932 1.505 0.468 1.00 94.38 83 GLU A O 1
ATOM 688 N N . ARG A 1 84 ? 10.092 0.382 1.091 1.00 95.94 84 ARG A N 1
ATOM 689 C CA . ARG A 1 84 ? 10.749 -0.917 1.286 1.00 95.94 84 ARG A CA 1
ATOM 690 C C . ARG A 1 84 ? 10.553 -1.886 0.129 1.00 95.94 84 ARG A C 1
ATOM 692 O O . ARG A 1 84 ? 11.426 -2.732 -0.089 1.00 95.94 84 ARG A O 1
ATOM 699 N N . TYR A 1 85 ? 9.446 -1.771 -0.603 1.00 96.81 85 TYR A N 1
ATOM 700 C CA . TYR A 1 85 ? 9.018 -2.792 -1.553 1.00 96.81 85 TYR A CA 1
ATOM 701 C C . TYR A 1 85 ? 8.625 -2.230 -2.919 1.00 96.81 85 TYR A C 1
ATOM 703 O O . TYR A 1 85 ? 7.883 -1.253 -3.025 1.00 96.81 85 TYR A O 1
ATOM 711 N N . ASN A 1 86 ? 9.106 -2.911 -3.955 1.00 97.00 86 ASN A N 1
ATOM 712 C CA . ASN A 1 86 ? 8.542 -2.906 -5.299 1.00 97.00 86 ASN A CA 1
ATOM 713 C C . ASN A 1 86 ? 7.806 -4.229 -5.534 1.00 97.00 86 ASN A C 1
ATOM 715 O O . ASN A 1 86 ? 7.939 -5.173 -4.753 1.00 97.00 86 ASN A O 1
ATOM 719 N N . VAL A 1 87 ? 7.014 -4.287 -6.598 1.00 96.06 87 VAL A N 1
ATOM 720 C CA . VAL A 1 87 ? 6.129 -5.413 -6.894 1.00 96.06 87 VAL A CA 1
ATOM 721 C C . VAL A 1 87 ? 6.387 -5.980 -8.280 1.00 96.06 87 VAL A C 1
ATOM 723 O O . VAL A 1 87 ? 6.586 -5.226 -9.229 1.00 96.06 87 VAL A O 1
ATOM 726 N N . GLU A 1 88 ? 6.324 -7.298 -8.395 1.00 94.62 88 GLU A N 1
ATOM 727 C CA . GLU A 1 88 ? 6.198 -8.032 -9.655 1.00 94.62 88 GLU A CA 1
ATOM 728 C C . GLU A 1 88 ? 4.850 -8.772 -9.709 1.00 94.62 88 GLU A C 1
ATOM 730 O O . GLU A 1 88 ? 4.226 -9.014 -8.668 1.00 94.62 88 GLU A O 1
ATOM 735 N N . GLN A 1 89 ? 4.362 -9.035 -10.926 1.00 82.12 89 GLN A N 1
ATOM 736 C CA . GLN A 1 89 ? 3.101 -9.751 -11.157 1.00 82.12 89 GLN A CA 1
ATOM 737 C C . GLN A 1 89 ? 3.291 -11.261 -11.102 1.00 82.12 89 GLN A C 1
ATOM 739 O O . GLN A 1 89 ? 4.283 -11.741 -11.692 1.00 82.12 89 GLN A O 1
#

Sequence (89 aa):
MSVRFADKTTVRRRVLMLESLRMLVNHELSMHTECYGVHVRRIFVTEPDASGCNWRAEWPVVRAAYIEPCRSQLRQVIDQLRERYNVEQ